Protein AF-A0A8T3W8A0-F1 (afdb_monomer)

Structure (mmCIF, N/CA/C/O backbone):
data_AF-A0A8T3W8A0-F1
#
_entry.id   AF-A0A8T3W8A0-F1
#
loop_
_atom_site.group_PDB
_atom_site.id
_atom_site.type_symbol
_atom_site.label_atom_id
_atom_site.label_alt_id
_atom_site.label_comp_id
_atom_site.label_asym_id
_atom_site.label_entity_id
_atom_site.label_seq_id
_atom_site.pdbx_PDB_ins_code
_atom_site.Cartn_x
_atom_site.Cartn_y
_atom_site.Cartn_z
_atom_site.occupancy
_atom_site.B_iso_or_equiv
_atom_site.auth_seq_id
_atom_site.auth_comp_id
_atom_site.auth_asym_id
_atom_site.auth_atom_id
_atom_site.pdbx_PDB_model_num
ATOM 1 N N . ASN A 1 1 ? -7.495 -13.777 3.818 1.00 77.50 1 ASN A N 1
ATOM 2 C CA . ASN A 1 1 ? -6.929 -12.946 2.731 1.00 77.50 1 ASN A CA 1
ATOM 3 C C . ASN A 1 1 ? -5.685 -12.270 3.289 1.00 77.50 1 ASN A C 1
ATOM 5 O O . ASN A 1 1 ? -5.826 -11.616 4.315 1.00 77.50 1 ASN A O 1
ATOM 9 N N . ILE A 1 2 ? -4.508 -12.483 2.684 1.00 92.81 2 ILE A N 1
ATOM 10 C CA . ILE A 1 2 ? -3.206 -12.050 3.229 1.00 92.81 2 ILE A CA 1
ATOM 11 C C . ILE A 1 2 ? -3.211 -10.548 3.534 1.00 92.81 2 ILE A C 1
ATOM 13 O O . ILE A 1 2 ? -2.910 -10.176 4.657 1.00 92.81 2 ILE A O 1
ATOM 17 N N . ILE A 1 3 ? -3.699 -9.702 2.621 1.00 94.12 3 ILE A N 1
ATOM 18 C CA . ILE A 1 3 ? -3.661 -8.245 2.832 1.00 94.12 3 ILE A CA 1
ATOM 19 C C . ILE A 1 3 ? -4.511 -7.772 4.023 1.00 94.12 3 ILE A C 1
ATOM 21 O O . ILE A 1 3 ? -4.161 -6.811 4.694 1.00 94.12 3 ILE A O 1
ATOM 25 N N . LEU A 1 4 ? -5.627 -8.451 4.323 1.00 95.25 4 LEU A N 1
ATOM 26 C CA . LEU A 1 4 ? -6.453 -8.116 5.491 1.00 95.25 4 LEU A CA 1
ATOM 27 C C . LEU A 1 4 ? -5.828 -8.603 6.803 1.00 95.25 4 LEU A C 1
ATOM 29 O O . LEU A 1 4 ? -6.114 -8.026 7.848 1.00 95.25 4 LEU A O 1
ATOM 33 N N . ARG A 1 5 ? -5.001 -9.657 6.747 1.00 96.19 5 ARG A N 1
ATOM 34 C CA . ARG A 1 5 ? -4.203 -10.114 7.887 1.00 96.19 5 ARG A CA 1
ATOM 35 C C . ARG A 1 5 ? -3.088 -9.106 8.178 1.00 96.19 5 ARG A C 1
ATOM 37 O O . ARG A 1 5 ? -3.035 -8.620 9.299 1.00 96.19 5 ARG A O 1
ATOM 44 N N . GLU A 1 6 ? -2.313 -8.713 7.165 1.00 95.69 6 GLU A N 1
ATOM 45 C CA . GLU A 1 6 ? -1.256 -7.689 7.292 1.00 95.69 6 GLU A CA 1
ATOM 46 C C . GLU A 1 6 ? -1.816 -6.366 7.841 1.00 95.69 6 GLU A C 1
ATOM 48 O O . GLU A 1 6 ? -1.314 -5.823 8.816 1.00 95.69 6 GLU A O 1
ATOM 53 N N . LEU A 1 7 ? -2.962 -5.905 7.323 1.00 94.56 7 LEU A N 1
ATOM 54 C CA . LEU A 1 7 ? -3.645 -4.709 7.835 1.00 94.56 7 LEU A CA 1
ATOM 55 C C . LEU A 1 7 ? -3.943 -4.781 9.348 1.00 94.56 7 LEU A C 1
ATOM 57 O O . LEU A 1 7 ? -3.916 -3.768 10.059 1.00 94.56 7 LEU A O 1
ATOM 61 N N . LYS A 1 8 ? -4.268 -5.979 9.843 1.00 94.25 8 LYS A N 1
ATOM 62 C CA . LYS A 1 8 ? -4.557 -6.215 11.256 1.00 94.25 8 LYS A CA 1
ATOM 63 C C . LYS A 1 8 ? -3.279 -6.299 12.090 1.00 94.25 8 LYS A C 1
ATOM 65 O O . LYS A 1 8 ? -3.292 -5.826 13.222 1.00 94.25 8 LYS A O 1
ATOM 70 N N . GLU A 1 9 ? -2.214 -6.881 11.559 1.00 94.56 9 GLU A N 1
ATOM 71 C CA . GLU A 1 9 ? -0.933 -7.048 12.252 1.00 94.56 9 GLU A CA 1
ATOM 72 C C . GLU A 1 9 ? -0.154 -5.729 12.323 1.00 94.56 9 GLU A C 1
ATOM 74 O O . GLU A 1 9 ? 0.195 -5.285 13.416 1.00 94.56 9 GLU A O 1
ATOM 79 N N . GLU A 1 10 ? 0.010 -5.041 11.193 1.00 94.38 10 GLU A N 1
ATOM 80 C CA . GLU A 1 10 ? 0.872 -3.862 11.091 1.00 94.38 10 GLU A CA 1
ATOM 81 C C . GLU A 1 10 ? 0.247 -2.603 11.699 1.00 94.38 10 GLU A C 1
ATOM 83 O O . GLU A 1 10 ? 0.953 -1.793 12.298 1.00 94.38 10 GLU A O 1
ATOM 88 N N . ILE A 1 11 ? -1.073 -2.405 11.547 1.00 93.69 11 ILE A N 1
ATOM 89 C CA . ILE A 1 11 ? -1.753 -1.158 11.958 1.00 93.69 11 ILE A CA 1
ATOM 90 C C . ILE A 1 11 ? -3.013 -1.364 12.81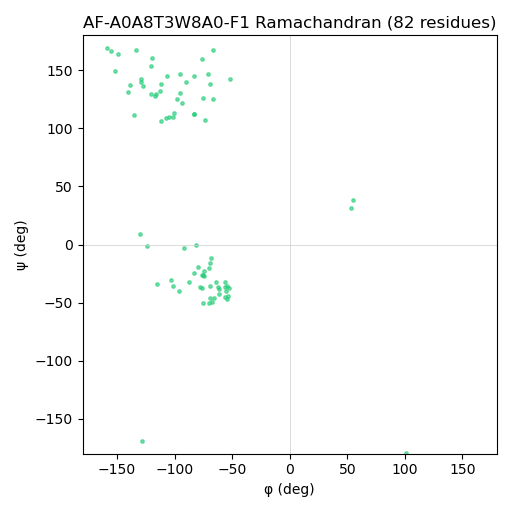5 1.00 93.69 11 ILE A C 1
ATOM 92 O O . ILE A 1 11 ? -3.742 -0.401 13.094 1.00 93.69 11 ILE A O 1
ATOM 96 N N . ASN A 1 12 ? -3.276 -2.601 13.255 1.00 93.38 12 ASN A N 1
ATOM 97 C CA . ASN A 1 12 ? -4.426 -2.988 14.081 1.00 93.38 12 ASN A CA 1
ATOM 98 C C . ASN A 1 12 ? -5.792 -2.559 13.512 1.00 93.38 12 ASN A C 1
ATOM 100 O O . ASN A 1 12 ? -6.735 -2.293 14.265 1.00 93.38 12 ASN A O 1
ATOM 104 N N . ALA A 1 13 ? -5.922 -2.507 12.186 1.00 93.50 13 ALA A N 1
ATOM 105 C CA . ALA A 1 13 ? -7.141 -2.055 11.530 1.00 93.50 13 ALA A CA 1
ATOM 106 C C . ALA A 1 13 ? -7.924 -3.214 10.909 1.00 93.50 13 ALA A C 1
ATOM 108 O O . ALA A 1 13 ? -7.366 -4.172 10.381 1.00 93.50 13 ALA A O 1
ATOM 109 N N . ASN A 1 14 ? -9.250 -3.093 10.944 1.00 94.56 14 ASN A N 1
ATOM 110 C CA . ASN A 1 14 ? -10.138 -3.924 10.141 1.00 94.56 14 ASN A CA 1
ATOM 111 C C . ASN A 1 14 ? -10.490 -3.165 8.860 1.00 94.56 14 ASN A C 1
ATOM 113 O O . ASN A 1 14 ? -10.642 -1.941 8.875 1.00 94.56 14 ASN A O 1
ATOM 117 N N . GLY A 1 15 ? -10.673 -3.878 7.752 1.00 94.69 15 GLY A N 1
ATOM 118 C CA . GLY A 1 15 ? -10.983 -3.244 6.478 1.00 94.69 15 GLY A CA 1
ATOM 119 C C . GLY A 1 15 ? -11.711 -4.153 5.502 1.00 94.69 15 GLY A C 1
ATOM 120 O O . GLY A 1 15 ? -11.777 -5.370 5.674 1.00 94.69 15 GLY A O 1
ATOM 121 N N . LYS A 1 16 ? -12.259 -3.537 4.455 1.00 96.12 16 LYS A N 1
ATOM 122 C CA . LYS A 1 16 ? -12.871 -4.224 3.315 1.00 96.12 16 LYS A CA 1
ATOM 123 C C . LYS A 1 16 ? -12.150 -3.823 2.035 1.00 96.12 16 LYS A C 1
ATOM 125 O O . LYS A 1 16 ? -12.012 -2.634 1.759 1.00 96.12 16 LYS A O 1
ATOM 130 N N . ILE A 1 17 ? -11.735 -4.805 1.239 1.00 96.12 17 ILE A N 1
ATOM 131 C CA . ILE A 1 17 ? -11.176 -4.559 -0.095 1.00 96.12 17 ILE A CA 1
ATOM 132 C C . ILE A 1 17 ? -12.285 -3.993 -0.987 1.00 96.12 17 ILE A C 1
ATOM 134 O O . ILE A 1 17 ? -13.357 -4.585 -1.110 1.00 96.12 17 ILE A O 1
ATOM 138 N N . ILE A 1 18 ? -12.022 -2.836 -1.584 1.00 96.38 18 ILE A N 1
ATOM 139 C CA . ILE A 1 18 ? -12.922 -2.139 -2.509 1.00 96.38 18 ILE A CA 1
ATOM 140 C C . ILE A 1 18 ? -12.484 -2.358 -3.954 1.00 96.38 18 ILE A C 1
ATOM 142 O O . ILE A 1 18 ? -13.324 -2.465 -4.843 1.00 96.38 18 ILE A O 1
ATOM 146 N N . LYS A 1 19 ? -11.171 -2.418 -4.197 1.00 94.19 19 LYS A N 1
ATOM 147 C CA . LYS A 1 19 ? -10.605 -2.556 -5.538 1.00 94.19 19 LYS A CA 1
ATOM 148 C C . LYS A 1 19 ? -9.257 -3.261 -5.487 1.00 94.19 19 LYS A C 1
ATOM 150 O O . LYS A 1 19 ? -8.509 -3.096 -4.527 1.00 94.19 19 LYS A O 1
ATOM 155 N N . THR A 1 20 ? -8.946 -3.992 -6.547 1.00 93.31 20 THR A N 1
ATOM 156 C CA . THR A 1 20 ? -7.628 -4.570 -6.826 1.00 93.31 20 THR A CA 1
ATOM 157 C C . THR A 1 20 ? -7.120 -4.023 -8.158 1.00 93.31 20 THR A C 1
ATOM 159 O O . THR A 1 20 ? -7.919 -3.638 -9.015 1.00 93.31 20 THR A O 1
ATOM 162 N N . SER A 1 21 ? -5.804 -3.973 -8.346 1.00 92.94 21 SER A N 1
ATOM 163 C CA . SER A 1 21 ? -5.188 -3.613 -9.629 1.00 92.94 21 SER A CA 1
ATOM 164 C C . SER A 1 21 ? -4.315 -4.736 -10.162 1.00 92.94 21 SER A C 1
ATOM 166 O O . SER A 1 21 ? -3.838 -5.583 -9.410 1.00 92.94 21 SER A O 1
ATOM 168 N N . TYR A 1 22 ? -4.047 -4.676 -11.467 1.00 92.81 22 TYR A N 1
ATOM 169 C CA . TYR A 1 22 ? -2.929 -5.378 -12.072 1.00 92.81 22 TYR A CA 1
ATOM 170 C C . TYR A 1 22 ? -1.613 -5.075 -11.344 1.00 92.81 22 TYR A C 1
ATOM 172 O O . TYR A 1 22 ? -1.393 -3.925 -10.929 1.00 92.81 22 TYR A O 1
ATOM 180 N N . PRO A 1 23 ? -0.738 -6.083 -11.215 1.00 95.06 23 PRO A N 1
ATOM 181 C CA . PRO A 1 23 ? 0.533 -5.926 -10.538 1.00 95.06 23 PRO A CA 1
ATOM 182 C C . PRO A 1 23 ? 1.495 -4.983 -11.270 1.00 95.06 23 PRO A C 1
ATOM 184 O O . PRO A 1 23 ? 1.303 -4.622 -12.438 1.00 95.06 23 PRO A O 1
ATOM 187 N N . TYR A 1 24 ? 2.557 -4.590 -10.577 1.00 95.12 24 TYR A N 1
ATOM 188 C CA . TYR A 1 24 ? 3.758 -4.003 -11.170 1.00 95.12 24 TYR A CA 1
ATOM 189 C C . TYR A 1 24 ? 5.011 -4.643 -10.603 1.00 95.12 24 TYR A C 1
ATOM 191 O O . TYR A 1 24 ? 4.953 -5.388 -9.627 1.00 95.12 24 TYR A O 1
ATOM 199 N N . ILE A 1 25 ? 6.134 -4.375 -11.262 1.00 95.12 25 ILE A N 1
ATOM 200 C CA . ILE A 1 25 ? 7.418 -4.950 -10.894 1.00 95.12 25 ILE A CA 1
ATOM 201 C C . ILE A 1 25 ? 8.327 -3.851 -10.369 1.00 95.12 25 ILE A C 1
ATOM 203 O O . ILE A 1 25 ? 8.495 -2.803 -11.000 1.00 95.12 25 ILE A O 1
ATOM 207 N N . VAL A 1 26 ? 8.951 -4.129 -9.234 1.00 93.06 26 VAL A N 1
ATOM 208 C CA . VAL A 1 26 ? 10.083 -3.369 -8.716 1.00 93.06 26 VAL A CA 1
ATOM 209 C C . VAL A 1 26 ? 11.273 -4.317 -8.692 1.00 93.06 26 VAL A C 1
ATOM 211 O O . VAL A 1 26 ? 11.151 -5.438 -8.221 1.00 93.06 26 VAL A O 1
ATOM 214 N N . ASN A 1 27 ? 12.402 -3.891 -9.248 1.00 93.62 27 ASN A N 1
ATOM 215 C CA . ASN A 1 27 ? 13.652 -4.637 -9.164 1.00 93.62 27 ASN A CA 1
ATOM 216 C C . ASN A 1 27 ? 14.607 -3.833 -8.289 1.00 93.62 27 ASN A C 1
ATOM 218 O O . ASN A 1 27 ? 14.686 -2.610 -8.461 1.00 93.62 27 ASN A O 1
ATOM 222 N N . ASP A 1 28 ? 15.317 -4.522 -7.414 1.00 91.06 28 ASP A N 1
ATOM 223 C CA . ASP A 1 28 ? 16.483 -4.012 -6.704 1.00 91.06 28 ASP A CA 1
ATOM 224 C C . ASP A 1 28 ? 17.658 -4.989 -6.872 1.00 91.06 28 ASP A C 1
ATOM 226 O O . ASP A 1 28 ? 17.634 -5.858 -7.749 1.00 91.06 28 ASP A O 1
ATOM 230 N N . GLU A 1 29 ? 18.723 -4.787 -6.099 1.00 95.31 29 GLU A N 1
ATOM 231 C CA . GLU A 1 29 ? 19.928 -5.619 -6.150 1.00 95.31 29 GLU A CA 1
ATOM 232 C C . GLU A 1 29 ? 19.700 -7.034 -5.594 1.00 95.31 29 GLU A C 1
ATOM 234 O O . GLU A 1 29 ? 20.456 -7.946 -5.924 1.00 95.31 29 GLU A O 1
ATOM 239 N N . GLU A 1 30 ? 18.659 -7.237 -4.782 1.00 94.56 30 GLU A N 1
ATOM 240 C CA . GLU A 1 30 ? 18.393 -8.499 -4.091 1.00 94.56 30 GLU A CA 1
ATOM 241 C C . GLU A 1 30 ? 17.391 -9.366 -4.852 1.00 94.56 30 GLU A C 1
ATOM 243 O O . GLU A 1 30 ? 17.529 -10.591 -4.911 1.00 94.56 30 GLU A O 1
ATOM 248 N N . ALA A 1 31 ? 16.358 -8.747 -5.427 1.00 95.81 31 ALA A N 1
ATOM 249 C CA . ALA A 1 31 ? 15.230 -9.477 -5.965 1.00 95.81 31 ALA A CA 1
ATOM 250 C C . ALA A 1 31 ? 14.413 -8.714 -7.016 1.00 95.81 31 ALA A C 1
ATOM 252 O O . ALA A 1 31 ? 14.488 -7.503 -7.241 1.00 95.81 31 ALA A O 1
ATOM 253 N N . ARG A 1 32 ? 13.541 -9.497 -7.654 1.00 96.25 32 ARG A N 1
ATOM 254 C CA . ARG A 1 32 ? 12.421 -9.011 -8.450 1.00 96.25 32 ARG A CA 1
ATOM 255 C C . ARG A 1 32 ? 11.142 -9.111 -7.626 1.00 96.25 32 ARG A C 1
ATOM 257 O O . ARG A 1 32 ? 10.632 -10.205 -7.391 1.00 96.25 32 ARG A O 1
ATOM 264 N N . TRP A 1 33 ? 10.577 -7.965 -7.281 1.00 95.44 33 TRP A N 1
ATOM 265 C CA . TRP A 1 33 ? 9.352 -7.838 -6.502 1.00 95.44 33 TRP A CA 1
ATOM 266 C C . TRP A 1 33 ? 8.140 -7.677 -7.411 1.00 95.44 33 TRP A C 1
ATOM 268 O O . TRP A 1 33 ? 8.125 -6.834 -8.309 1.00 95.44 33 TRP A O 1
ATOM 278 N N . ILE A 1 34 ? 7.099 -8.470 -7.163 1.00 95.81 34 ILE A N 1
ATOM 279 C CA . ILE A 1 34 ? 5.798 -8.342 -7.825 1.00 95.81 34 ILE A CA 1
ATOM 280 C C . ILE A 1 34 ? 4.828 -7.721 -6.823 1.00 95.81 34 ILE A C 1
ATOM 282 O O . ILE A 1 34 ? 4.419 -8.369 -5.863 1.00 95.81 34 ILE A O 1
ATOM 286 N N . ILE A 1 35 ? 4.444 -6.469 -7.058 1.00 94.06 35 ILE A N 1
ATOM 287 C CA . ILE A 1 35 ? 3.564 -5.709 -6.171 1.00 94.06 35 ILE A CA 1
ATOM 288 C C . ILE A 1 35 ? 2.132 -5.769 -6.693 1.00 94.06 35 ILE A C 1
ATOM 290 O O . ILE A 1 35 ? 1.878 -5.400 -7.839 1.00 94.06 35 ILE A O 1
ATOM 294 N N . VAL A 1 36 ? 1.188 -6.202 -5.851 1.00 94.56 36 VAL A N 1
ATOM 295 C CA . VAL A 1 36 ? -0.253 -6.259 -6.158 1.00 94.56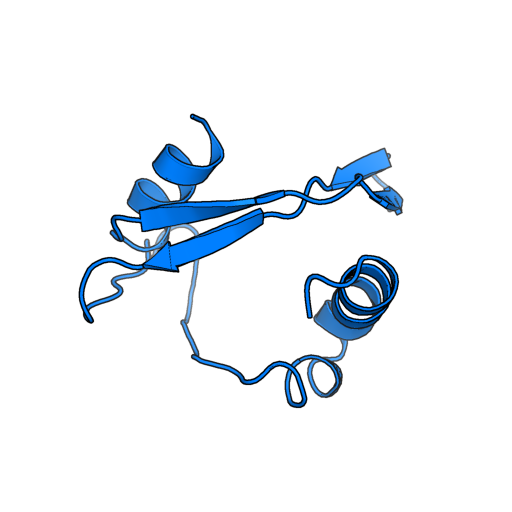 36 VAL A CA 1
ATOM 296 C C . VAL A 1 36 ? -0.996 -5.221 -5.306 1.00 94.56 36 VAL A C 1
ATOM 298 O O . VAL A 1 36 ? -1.162 -5.438 -4.107 1.00 94.56 36 VAL A O 1
ATOM 301 N N . PRO A 1 37 ? -1.460 -4.095 -5.879 1.00 94.25 37 PRO A N 1
ATOM 302 C CA . PRO A 1 37 ? -2.097 -3.040 -5.089 1.00 94.25 37 PRO A CA 1
ATOM 303 C C . PRO A 1 37 ? -3.584 -3.281 -4.807 1.00 94.25 37 PRO A C 1
ATOM 305 O O . PRO A 1 37 ? -4.338 -3.745 -5.673 1.00 94.25 37 PRO A O 1
ATOM 308 N N . PHE A 1 38 ? -4.023 -2.854 -3.620 1.00 94.00 38 PHE A N 1
ATOM 309 C CA . PHE A 1 38 ? -5.408 -2.931 -3.150 1.00 94.00 38 PHE A CA 1
ATOM 310 C C . PHE A 1 38 ? -5.883 -1.572 -2.620 1.00 94.00 38 PHE A C 1
ATOM 312 O O . PHE A 1 38 ? -5.156 -0.896 -1.89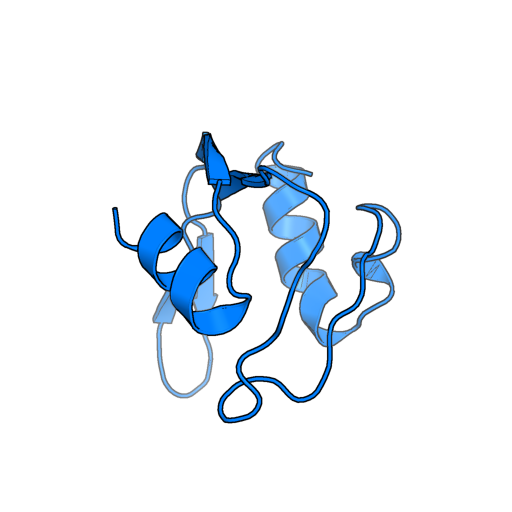9 1.00 94.00 38 PHE A O 1
ATOM 319 N N . ILE A 1 39 ? -7.135 -1.200 -2.911 1.00 94.56 39 ILE A N 1
ATOM 320 C CA . ILE A 1 39 ? -7.842 -0.138 -2.179 1.00 94.56 39 ILE A CA 1
ATOM 321 C C . ILE A 1 39 ? -8.647 -0.797 -1.073 1.00 94.56 39 ILE A C 1
ATOM 323 O O . ILE A 1 39 ? -9.524 -1.621 -1.349 1.00 94.56 39 ILE A O 1
ATOM 327 N N . ILE A 1 40 ? -8.386 -0.403 0.169 1.00 94.31 40 ILE A N 1
ATOM 328 C CA . ILE A 1 40 ? -9.078 -0.918 1.346 1.00 94.31 40 ILE A CA 1
ATOM 329 C C . ILE A 1 40 ? -9.825 0.223 2.027 1.00 94.31 40 ILE A C 1
ATOM 331 O O . ILE A 1 40 ? -9.252 1.257 2.361 1.00 94.31 40 ILE A O 1
ATOM 335 N N . LYS A 1 41 ? -11.118 0.017 2.275 1.00 94.56 41 LYS A N 1
ATOM 336 C CA . LYS A 1 41 ? -11.902 0.874 3.161 1.00 94.56 41 LYS A CA 1
ATOM 337 C C . LYS A 1 41 ? -11.671 0.421 4.597 1.00 94.56 41 LYS A C 1
ATOM 339 O O . LYS A 1 41 ? -12.107 -0.671 4.964 1.00 94.56 41 LYS A O 1
ATOM 344 N N . ILE A 1 42 ? -11.009 1.257 5.391 1.00 93.75 42 ILE A N 1
ATOM 345 C CA . ILE A 1 42 ? -10.819 1.029 6.826 1.00 93.75 42 ILE A CA 1
ATOM 346 C C . ILE A 1 42 ? -12.157 1.169 7.556 1.00 93.75 42 ILE A C 1
ATOM 348 O O . ILE A 1 42 ? -12.959 2.058 7.259 1.00 93.75 42 ILE A O 1
ATOM 352 N N . LEU A 1 43 ? -12.406 0.265 8.500 1.00 91.81 43 LEU A N 1
ATOM 353 C CA . LEU A 1 43 ? -13.564 0.285 9.382 1.00 91.81 43 LEU A CA 1
ATOM 354 C C . LEU A 1 43 ? -13.126 0.832 10.746 1.00 91.81 43 LEU A C 1
ATOM 356 O O . LEU A 1 43 ? -12.403 0.165 11.483 1.00 91.81 43 LEU A O 1
ATOM 360 N N . GLY A 1 44 ? -13.566 2.048 11.075 1.00 85.88 44 GLY A N 1
ATOM 361 C CA . GLY A 1 44 ? -13.178 2.758 12.299 1.00 85.88 44 GLY A CA 1
ATOM 362 C C . GLY A 1 44 ? -12.100 3.822 12.069 1.00 85.88 44 GLY A C 1
ATOM 363 O O . GLY A 1 44 ? -11.685 4.072 10.942 1.00 85.88 44 GLY A O 1
ATOM 364 N N . ASN A 1 45 ? -11.687 4.490 13.148 1.00 72.62 45 ASN A N 1
ATOM 365 C CA . ASN A 1 45 ? -10.852 5.699 13.099 1.00 72.62 45 ASN A CA 1
ATOM 366 C C . ASN A 1 45 ? -9.537 5.611 13.895 1.00 72.62 45 ASN A C 1
ATOM 368 O O . ASN A 1 45 ? -8.768 6.569 13.892 1.00 72.62 45 ASN A O 1
ATOM 372 N N . ARG A 1 46 ? -9.257 4.494 14.579 1.00 77.31 46 ARG A N 1
ATOM 373 C CA . ARG A 1 46 ? -8.024 4.318 15.362 1.00 77.31 46 ARG A CA 1
ATOM 374 C C . ARG A 1 46 ? -7.077 3.352 14.663 1.00 77.31 46 ARG A C 1
ATOM 376 O O . ARG A 1 46 ? -7.334 2.154 14.645 1.00 77.31 46 ARG A O 1
ATOM 383 N N . LEU A 1 47 ? -5.980 3.888 14.136 1.00 88.25 47 LEU A N 1
ATOM 384 C CA . LEU A 1 47 ? -4.822 3.101 13.720 1.00 88.25 47 LEU A CA 1
ATOM 385 C C . LEU A 1 47 ? -3.855 2.967 14.898 1.00 88.25 47 LEU A C 1
ATOM 387 O O . LEU A 1 47 ? -3.637 3.932 15.632 1.00 88.25 47 LEU A O 1
ATOM 391 N N . LYS A 1 48 ? -3.266 1.785 15.073 1.00 91.50 48 LYS A N 1
ATOM 392 C CA . LYS A 1 48 ? -2.178 1.562 16.030 1.00 91.50 48 LYS A CA 1
ATOM 393 C C . LYS A 1 48 ? -1.107 0.729 15.348 1.00 91.50 48 LYS A C 1
ATOM 395 O O . LYS A 1 48 ? -1.345 -0.442 15.089 1.00 91.50 48 LYS A O 1
ATOM 400 N N . ILE A 1 49 ? 0.050 1.336 15.102 1.00 94.69 49 ILE A N 1
ATOM 401 C CA . ILE A 1 49 ? 1.160 0.644 14.452 1.00 94.69 49 ILE A CA 1
ATOM 402 C C . ILE A 1 49 ? 1.806 -0.406 15.354 1.00 94.69 49 ILE A C 1
ATOM 404 O O . ILE A 1 49 ? 1.908 -0.221 16.575 1.00 94.69 49 ILE A O 1
ATOM 408 N N . ASN A 1 50 ? 2.285 -1.476 14.732 1.00 92.69 50 ASN A N 1
ATOM 409 C CA . ASN A 1 50 ? 3.231 -2.409 15.312 1.00 92.69 50 ASN A CA 1
ATOM 410 C C . ASN A 1 50 ? 4.618 -1.753 15.373 1.00 92.69 50 ASN A C 1
ATOM 412 O O . ASN A 1 50 ? 5.293 -1.598 14.359 1.00 92.69 50 ASN A O 1
ATOM 416 N N . LYS A 1 51 ? 5.054 -1.379 16.580 1.00 93.62 51 LYS A N 1
ATOM 417 C CA . LYS A 1 51 ? 6.335 -0.685 16.794 1.00 93.62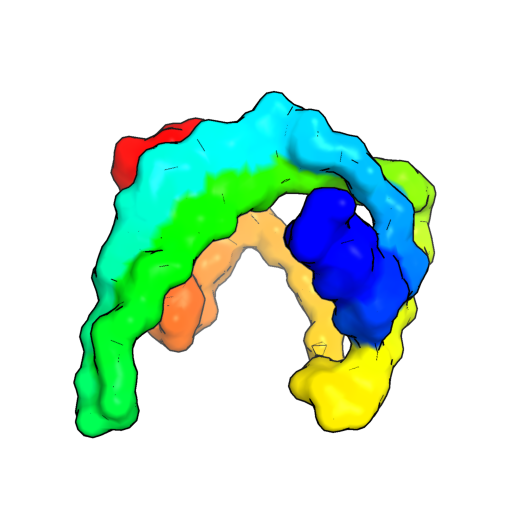 51 LYS A CA 1
ATOM 418 C C . LYS A 1 51 ? 7.576 -1.539 16.516 1.00 93.62 51 LYS A C 1
ATOM 420 O O . LYS A 1 51 ? 8.672 -0.99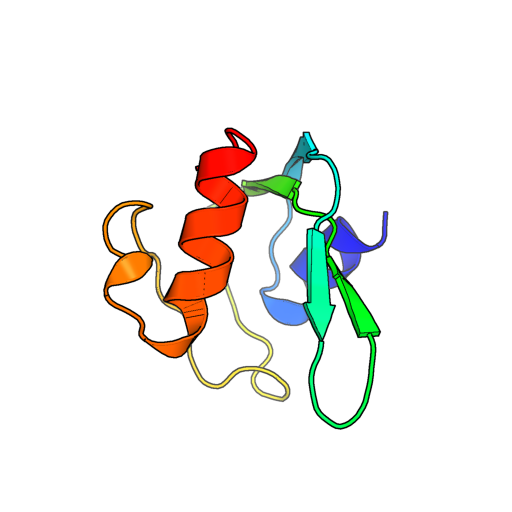1 16.488 1.00 93.62 51 LYS A O 1
ATOM 425 N N . ASN A 1 52 ? 7.415 -2.851 16.347 1.00 93.88 52 ASN A N 1
ATOM 426 C CA . ASN A 1 52 ? 8.520 -3.740 15.990 1.00 93.88 52 ASN A CA 1
ATOM 427 C C . ASN A 1 52 ? 8.852 -3.684 14.489 1.00 93.88 52 ASN A C 1
ATOM 429 O O . ASN A 1 52 ? 9.949 -4.068 14.105 1.00 93.88 52 ASN A O 1
ATOM 433 N N . GLU A 1 53 ? 7.919 -3.205 13.662 1.00 92.06 53 GLU A N 1
ATOM 434 C CA . GLU A 1 53 ? 8.050 -3.137 12.198 1.00 92.06 53 GLU A CA 1
ATOM 435 C C . GLU A 1 53 ? 8.057 -1.692 11.692 1.00 92.06 53 GLU A C 1
ATOM 437 O O . GLU A 1 53 ? 8.769 -1.365 10.748 1.00 92.06 53 GLU A O 1
ATOM 442 N N . HIS A 1 54 ? 7.301 -0.808 12.353 1.00 93.50 54 HIS A N 1
ATOM 443 C CA . HIS A 1 54 ? 7.071 0.563 11.907 1.00 93.50 54 HIS A CA 1
ATOM 444 C C . HIS A 1 54 ? 7.383 1.569 13.016 1.00 93.50 54 HIS A C 1
ATOM 446 O O . HIS A 1 54 ? 6.973 1.403 14.167 1.00 93.50 54 HIS A O 1
ATOM 452 N N . SER A 1 55 ? 8.066 2.659 12.670 1.00 93.38 55 SER A N 1
ATOM 453 C CA . SER A 1 55 ? 8.408 3.732 13.614 1.00 93.38 55 SER A CA 1
ATOM 454 C C . SER A 1 55 ? 7.319 4.805 13.729 1.00 93.38 55 SER A C 1
ATOM 456 O O . SER A 1 55 ? 7.119 5.365 14.810 1.00 93.38 55 SER A O 1
ATOM 458 N N . GLU A 1 56 ? 6.588 5.080 12.646 1.00 91.25 56 GLU A N 1
ATOM 459 C CA . GLU A 1 56 ? 5.606 6.164 12.567 1.00 91.25 56 GLU A CA 1
ATOM 460 C C . GLU A 1 56 ? 4.433 5.857 11.621 1.00 91.25 56 GLU A C 1
ATOM 462 O O . GLU A 1 56 ? 4.487 4.945 10.801 1.00 91.25 56 GLU A O 1
ATOM 467 N N . VAL A 1 57 ? 3.346 6.632 11.740 1.00 90.38 57 VAL A N 1
ATOM 468 C CA . VAL A 1 57 ? 2.201 6.583 10.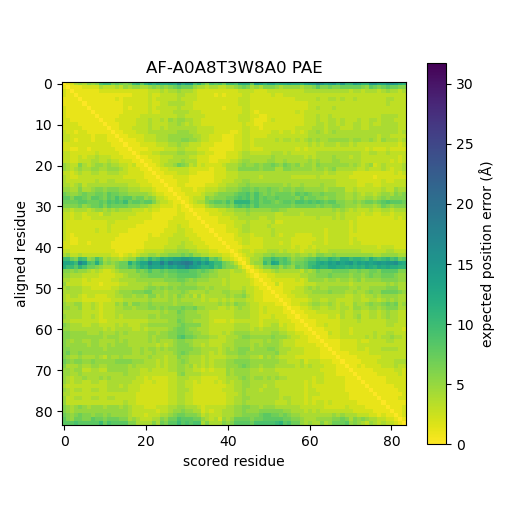817 1.00 90.38 57 VAL A CA 1
ATOM 469 C C . VAL A 1 57 ? 1.696 7.978 10.503 1.00 90.38 57 VAL A C 1
ATOM 471 O O . VAL A 1 57 ? 1.536 8.818 11.391 1.00 90.38 57 VAL A O 1
ATOM 474 N N . LYS A 1 58 ? 1.390 8.210 9.226 1.00 89.62 58 LYS A N 1
ATOM 475 C CA . LYS A 1 58 ? 0.848 9.476 8.745 1.00 89.62 58 LYS A CA 1
ATOM 476 C C . LYS A 1 58 ? -0.220 9.240 7.687 1.00 89.62 58 LYS A C 1
ATOM 478 O O . LYS A 1 58 ? -0.003 8.522 6.717 1.00 89.62 58 LYS A O 1
ATOM 483 N N . TRP A 1 59 ? -1.360 9.906 7.847 1.00 89.69 59 TRP A N 1
ATOM 484 C CA . TRP A 1 59 ? -2.337 10.030 6.771 1.00 89.69 59 TRP A CA 1
ATOM 485 C C . TRP A 1 59 ? -1.833 11.040 5.743 1.00 89.69 59 TRP A C 1
ATOM 487 O O . TRP A 1 59 ? -1.500 12.172 6.092 1.00 89.69 59 TRP A O 1
ATOM 497 N N . VAL A 1 60 ? -1.782 10.627 4.480 1.00 90.56 60 VAL A N 1
ATOM 498 C CA . VAL A 1 60 ? -1.340 11.462 3.359 1.00 90.56 60 VAL A CA 1
ATOM 499 C C . VAL A 1 60 ? -2.368 11.400 2.239 1.00 90.56 60 VAL A C 1
ATOM 501 O O . VAL A 1 60 ? -2.963 10.354 1.977 1.00 90.56 60 VAL A O 1
ATOM 504 N N . SER A 1 61 ? -2.594 12.526 1.569 1.00 89.25 61 SER A N 1
ATOM 505 C CA . SER A 1 61 ? -3.417 12.551 0.362 1.00 89.25 61 SER A CA 1
ATOM 506 C C . SER A 1 61 ? -2.652 11.996 -0.844 1.00 89.25 61 SER A C 1
ATOM 508 O O . SER A 1 61 ? -1.420 12.025 -0.898 1.00 89.25 61 SER A O 1
ATOM 510 N N . ALA A 1 62 ? -3.382 11.569 -1.879 1.00 84.44 62 ALA A N 1
ATOM 511 C CA . ALA A 1 62 ? -2.787 11.076 -3.125 1.00 84.44 62 ALA A CA 1
ATOM 512 C C . ALA A 1 62 ? -1.830 12.089 -3.790 1.00 84.44 62 ALA A C 1
ATOM 514 O O . ALA A 1 62 ? -0.839 11.705 -4.406 1.00 84.44 62 ALA A O 1
ATOM 515 N N . LYS A 1 63 ? -2.099 13.394 -3.640 1.00 85.38 63 LYS A N 1
ATOM 516 C CA . LYS A 1 63 ? -1.249 14.473 -4.172 1.00 85.38 63 LYS A CA 1
ATOM 517 C C . LYS A 1 63 ? 0.042 14.656 -3.373 1.00 85.38 63 LYS A C 1
ATOM 519 O O . LYS A 1 63 ? 1.030 15.147 -3.907 1.00 85.38 63 LYS A O 1
ATOM 524 N N . GLU A 1 64 ? 0.039 14.304 -2.092 1.00 90.88 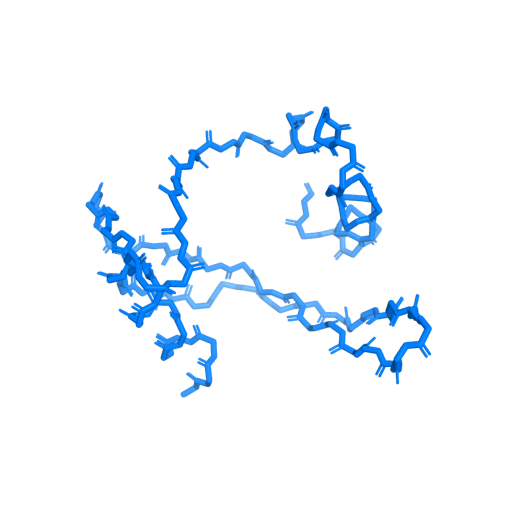64 GLU A N 1
ATOM 525 C CA . GLU A 1 64 ? 1.209 14.442 -1.223 1.00 90.88 64 GLU A CA 1
ATOM 526 C C . GLU A 1 64 ? 2.183 13.279 -1.358 1.00 90.88 64 GLU A C 1
ATOM 528 O O . GLU A 1 64 ? 3.369 13.485 -1.124 1.00 90.88 64 GLU A O 1
ATOM 533 N N . LEU A 1 65 ? 1.721 12.099 -1.785 1.00 89.38 65 LEU A N 1
ATOM 534 C CA . LEU A 1 65 ? 2.567 10.914 -1.958 1.00 89.38 65 LEU A CA 1
ATOM 535 C C . LEU A 1 65 ? 3.805 11.177 -2.833 1.00 89.38 65 LEU A C 1
ATOM 537 O O . LEU A 1 65 ? 4.894 10.723 -2.506 1.00 89.38 65 LEU A O 1
ATOM 541 N N . GLU A 1 66 ? 3.688 11.987 -3.888 1.00 87.31 66 GLU A N 1
ATOM 542 C CA . GLU A 1 66 ? 4.818 12.304 -4.781 1.00 87.31 66 GLU A CA 1
ATOM 543 C C . GLU A 1 66 ? 5.906 13.182 -4.139 1.00 87.31 66 GLU A C 1
ATOM 545 O O . GLU A 1 66 ? 7.027 13.268 -4.662 1.00 87.31 66 GLU A O 1
ATOM 550 N N . LYS A 1 67 ? 5.586 13.831 -3.010 1.00 91.12 67 LYS A N 1
ATOM 551 C CA . LYS A 1 67 ? 6.542 14.622 -2.226 1.00 91.12 67 LYS A CA 1
ATOM 552 C C . LYS A 1 67 ? 7.506 13.727 -1.445 1.00 91.12 67 LYS A C 1
ATOM 554 O O . LYS A 1 67 ? 8.607 14.172 -1.134 1.00 91.12 67 LYS A O 1
ATOM 559 N N . PHE A 1 68 ? 7.129 12.478 -1.169 1.00 92.19 68 PHE A N 1
ATOM 560 C CA . PHE A 1 68 ? 7.999 11.493 -0.534 1.00 92.19 68 PHE A CA 1
ATOM 561 C C . PHE A 1 68 ? 8.878 10.855 -1.607 1.00 92.19 68 PHE A C 1
ATOM 563 O O . PHE A 1 68 ? 8.385 10.169 -2.503 1.00 92.19 68 PHE A O 1
ATOM 570 N N . LYS A 1 69 ? 10.187 11.132 -1.550 1.00 91.81 69 LYS A N 1
ATOM 571 C CA . LYS A 1 69 ? 11.154 10.715 -2.579 1.00 91.81 69 LYS A CA 1
ATOM 572 C C . LYS A 1 69 ? 11.089 9.207 -2.838 1.00 91.81 69 LYS A C 1
ATOM 574 O O . LYS A 1 69 ? 11.034 8.813 -4.001 1.00 91.81 69 LYS A O 1
ATOM 579 N N . ASP A 1 70 ? 11.013 8.417 -1.773 1.00 89.75 70 ASP A N 1
ATOM 580 C CA . ASP A 1 70 ? 11.077 6.954 -1.842 1.00 89.75 70 ASP A CA 1
ATOM 581 C C . ASP A 1 70 ? 9.769 6.333 -2.354 1.00 89.75 70 ASP A C 1
ATOM 583 O O . ASP A 1 70 ? 9.796 5.310 -3.024 1.00 89.75 70 ASP A O 1
ATOM 587 N N . LEU A 1 71 ? 8.631 7.013 -2.167 1.00 90.06 71 LEU A N 1
ATOM 588 C CA . LEU A 1 71 ? 7.316 6.567 -2.656 1.00 90.06 71 LEU A CA 1
ATOM 589 C C . LEU A 1 71 ? 6.969 7.100 -4.049 1.00 90.06 71 LEU A C 1
ATOM 591 O O . LEU A 1 71 ? 5.910 6.792 -4.601 1.00 90.06 71 LEU A O 1
ATOM 595 N N . ARG A 1 72 ? 7.828 7.933 -4.647 1.00 89.75 72 ARG A N 1
ATOM 596 C CA . ARG A 1 72 ? 7.518 8.613 -5.911 1.00 89.75 72 ARG A CA 1
ATOM 597 C C . ARG A 1 72 ? 7.292 7.629 -7.061 1.00 89.75 72 ARG A C 1
ATOM 599 O O . ARG A 1 72 ? 6.459 7.897 -7.927 1.00 89.75 72 ARG A O 1
ATOM 606 N N . LYS A 1 73 ? 8.038 6.519 -7.097 1.00 89.69 73 LYS A N 1
ATOM 607 C CA . LYS A 1 73 ? 7.883 5.487 -8.133 1.00 89.69 73 LYS A CA 1
ATOM 608 C C . LYS A 1 73 ? 6.534 4.786 -7.985 1.00 89.69 73 LYS A C 1
ATOM 610 O O . LYS A 1 73 ? 5.772 4.755 -8.949 1.00 89.69 73 LYS A O 1
ATOM 615 N N . ASP A 1 74 ? 6.202 4.336 -6.779 1.00 91.25 74 ASP A N 1
ATOM 616 C CA . ASP A 1 74 ? 4.923 3.682 -6.494 1.00 91.25 74 ASP A CA 1
ATOM 617 C C . ASP A 1 74 ? 3.741 4.614 -6.766 1.00 91.25 74 ASP A C 1
ATOM 619 O O . ASP A 1 74 ? 2.787 4.227 -7.436 1.00 91.25 74 ASP A O 1
ATOM 623 N N . ALA A 1 75 ? 3.830 5.885 -6.364 1.00 92.00 75 ALA A N 1
ATOM 624 C CA . ALA A 1 75 ? 2.795 6.879 -6.639 1.00 92.00 75 ALA A CA 1
ATOM 625 C C 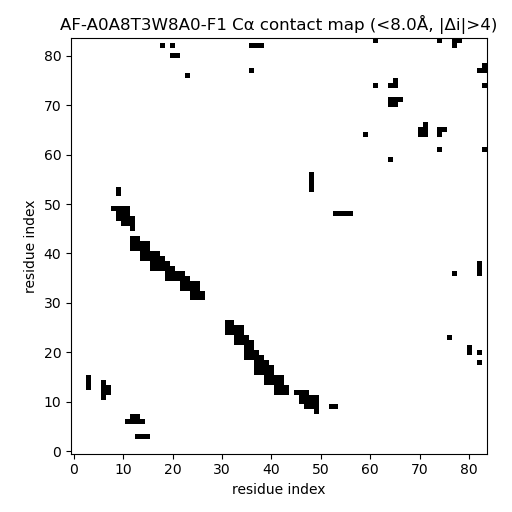. ALA A 1 75 ? 2.482 7.001 -8.144 1.00 92.00 75 ALA A C 1
ATOM 627 O O . ALA A 1 75 ? 1.315 7.101 -8.529 1.00 92.00 75 ALA A O 1
ATOM 628 N N . ARG A 1 76 ? 3.503 6.948 -9.011 1.00 91.00 76 ARG A N 1
ATOM 629 C CA . ARG A 1 76 ? 3.323 6.960 -10.474 1.00 91.00 76 ARG A CA 1
ATOM 630 C C . ARG A 1 76 ? 2.685 5.666 -10.980 1.00 91.00 76 ARG A C 1
ATOM 632 O O . ARG A 1 76 ? 1.728 5.733 -11.751 1.00 91.00 76 ARG A O 1
ATOM 639 N N . GLU A 1 77 ? 3.162 4.508 -10.527 1.00 93.44 77 GLU A N 1
ATOM 640 C CA . GLU A 1 77 ? 2.620 3.198 -10.926 1.00 93.44 77 GLU A CA 1
ATOM 641 C C . GLU A 1 77 ? 1.143 3.039 -10.531 1.00 93.44 77 GLU A C 1
ATOM 643 O O . GLU A 1 77 ? 0.341 2.503 -11.305 1.00 93.44 77 GLU A O 1
ATOM 648 N N . LEU A 1 78 ? 0.767 3.543 -9.353 1.00 92.25 78 LEU A N 1
ATOM 649 C CA . LEU A 1 78 ? -0.601 3.508 -8.834 1.00 92.25 78 LEU A CA 1
ATOM 650 C C . LEU A 1 78 ? -1.556 4.431 -9.611 1.00 92.25 78 LEU A C 1
ATOM 652 O O . LEU A 1 78 ? -2.708 4.048 -9.840 1.00 92.25 78 LEU A O 1
ATOM 656 N N . LYS A 1 79 ? -1.079 5.595 -10.078 1.00 91.62 79 LYS A N 1
ATOM 657 C CA . LYS A 1 79 ? -1.835 6.490 -10.978 1.00 91.62 79 LYS A CA 1
ATOM 658 C C . LYS A 1 79 ? -2.085 5.848 -12.342 1.00 91.62 79 LYS A C 1
ATOM 660 O O . LYS A 1 79 ? -3.216 5.844 -12.823 1.00 91.62 79 LYS A O 1
ATOM 665 N N . VAL A 1 80 ? -1.059 5.238 -12.948 1.00 92.44 80 VAL A N 1
ATOM 666 C CA . VAL A 1 80 ? -1.195 4.494 -14.222 1.00 92.44 80 VAL A CA 1
ATOM 667 C C . VAL A 1 80 ? -2.261 3.400 -14.102 1.00 92.44 80 VAL A C 1
ATOM 669 O O . VAL A 1 80 ? -3.057 3.177 -15.014 1.00 92.44 80 VAL A O 1
ATOM 672 N N . ARG A 1 81 ? -2.334 2.769 -12.929 1.00 90.06 81 ARG A N 1
ATOM 673 C CA . ARG A 1 81 ? -3.291 1.711 -12.587 1.00 90.06 81 ARG A CA 1
ATOM 674 C C . ARG A 1 81 ? -4.676 2.198 -12.170 1.00 90.06 81 ARG A C 1
ATOM 676 O O . ARG A 1 81 ? -5.552 1.375 -11.897 1.00 90.06 81 ARG A O 1
ATOM 683 N N . ARG A 1 82 ? -4.905 3.514 -12.145 1.00 88.06 82 ARG A N 1
ATOM 684 C CA . ARG A 1 82 ? -6.179 4.137 -11.749 1.00 88.06 82 ARG A CA 1
ATOM 685 C C . ARG A 1 82 ? -6.635 3.687 -10.354 1.00 88.06 82 ARG A C 1
ATOM 687 O O . ARG A 1 82 ? -7.822 3.402 -10.148 1.00 88.06 82 ARG A O 1
ATOM 694 N N . ILE A 1 83 ? -5.690 3.530 -9.426 1.00 87.69 83 ILE A N 1
ATOM 695 C CA . ILE A 1 83 ? -5.965 3.270 -8.004 1.00 87.69 83 ILE A CA 1
ATOM 696 C C . ILE A 1 83 ? -5.767 4.528 -7.148 1.00 87.69 83 ILE A C 1
ATOM 698 O O . ILE A 1 83 ? -6.487 4.691 -6.164 1.00 87.69 83 ILE A O 1
ATOM 702 N N . LEU A 1 84 ? -4.856 5.414 -7.557 1.00 84.56 84 LEU A N 1
ATOM 703 C CA . LEU A 1 84 ? -4.756 6.804 -7.103 1.00 84.56 84 LEU A CA 1
ATOM 704 C C . LEU A 1 84 ? -5.228 7.739 -8.217 1.00 84.56 84 LEU A C 1
ATOM 706 O O . LEU A 1 84 ? -5.812 8.789 -7.875 1.00 84.56 84 LEU A O 1
#

Nearest PDB structures (foldseek):
  3gwy-assembly1_A  TM=7.060E-01  e=1.367E-01  Bacteroides fragilis NCTC 9343
  6m6y-assembly1_A  TM=8.093E-01  e=4.691E-01  Mycolicibacterium smegmatis MC2 155
  6m72-assembly1_A  TM=8.082E-01  e=6.003E-01  Mycolicibacterium smegmatis MC2 155
  5ggc-assembly1_A  TM=7.493E-01  e=5.644E-01  Mycolicibacterium smegmatis MC2 155
  5gg5-assembly1_A  TM=7.169E-01  e=7.682E-01  Mycolicibacterium smegmatis MC2 155

Sequence (84 aa):
NIILRELKEEINANGKIIKTSYPYIVNDEEARWIIVPFIIKILGNRLKINKNEHSEVKWVSAKELEKFKDLRKDARELKVRRIL

Foldseek 3Di:
DVVQVCQCQFWVWGWDWPDKFQWDWDDDPPDIDTGIDTDIDTDDDGTDGDVVVDPDDDDDDLVCQCVPVVSVVVSVVCVVRVND

Mean predicted aligned error: 3.7 Å

Radius of gyration: 13.73 Å; Cα contacts (8 Å, |Δi|>4): 105; chains: 1; bounding box: 34×28×31 Å

Secondary structure (DSSP, 8-state):
-HHHHHHHHHH--EEEEEEE---EEEE-SS-EEEE--EEEEEESS-----TTT-S------TTTGGGSTTTHHHHHHHHHTT--

Solv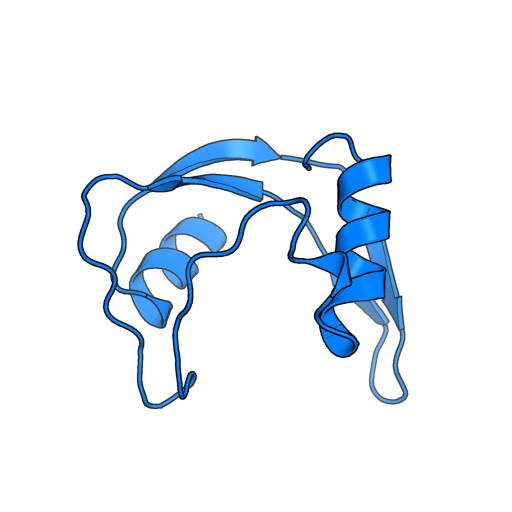ent-accessible surface area (backbone atoms only — not comparable to full-atom values): 5328 Å² total; per-residue (Å²): 108,70,72,61,49,50,38,36,60,50,29,56,36,51,66,44,81,76,45,77,44,80,65,49,78,49,73,63,98,88,49,80,43,79,46,70,52,72,45,64,49,68,62,80,87,71,74,48,69,32,72,93,84,40,94,78,87,77,94,74,54,81,81,52,41,59,73,38,77,88,44,31,63,57,47,51,56,34,42,79,60,72,76,97

pLDDT: mean 91.9, std 4.15, range [72.62, 96.38]